Protein AF-A0A564YUK7-F1 (afdb_monomer_lite)

Sequence (105 aa):
MLGTKVDALAGSLTGFSVRAITQPLDVLKIRLQLQIENISPKNGGYYQSIPQAVSRIVREEGVVALWKGHVPGQFLSILFTASEVGLRTFFCTFSSVLLGMRIIF

Foldseek 3Di:
DVVVVVVVVVVVVVVVVCCVVCQLVVLLVVVVVVQVVVDPVPDPGPDPDSVVSVVVCCVPVNPCSSVPPVVVVVVVVVVVVVVVVVVVVVVVVVVCVVVVVVVVD

Radius of gyration: 22.06 Å; chains: 1; bounding box: 65×21×61 Å

Structure (mmCIF, N/CA/C/O backbone):
data_AF-A0A564YUK7-F1
#
_entry.id   AF-A0A564YUK7-F1
#
loop_
_atom_site.group_PDB
_atom_site.id
_atom_site.type_symbol
_atom_site.label_atom_id
_atom_site.label_alt_id
_atom_site.label_comp_id
_atom_site.label_asym_id
_atom_site.label_entity_id
_atom_site.label_seq_id
_atom_site.pdbx_PDB_ins_code
_atom_site.Cartn_x
_atom_site.Cartn_y
_atom_site.Cartn_z
_atom_site.occupancy
_atom_site.B_iso_or_equiv
_atom_site.auth_seq_id
_atom_site.auth_comp_id
_atom_site.auth_asym_id
_atom_site.auth_atom_id
_atom_site.pdbx_PDB_model_num
ATOM 1 N N . MET A 1 1 ? 10.924 -5.103 -29.212 1.00 55.22 1 MET A N 1
ATOM 2 C CA . MET A 1 1 ? 9.947 -4.005 -29.010 1.00 55.22 1 MET A CA 1
ATOM 3 C C . MET A 1 1 ? 8.565 -4.492 -28.559 1.00 55.22 1 MET A C 1
ATOM 5 O O . MET A 1 1 ? 7.920 -3.767 -27.815 1.00 55.22 1 MET A O 1
ATOM 9 N N . LEU A 1 2 ? 8.103 -5.693 -28.957 1.00 61.47 2 LEU A N 1
ATOM 10 C CA . LEU A 1 2 ? 6.833 -6.257 -28.463 1.00 61.47 2 LEU A CA 1
ATOM 11 C C . LEU A 1 2 ? 6.906 -6.682 -26.980 1.00 61.47 2 LEU A C 1
ATOM 13 O O . LEU A 1 2 ? 5.990 -6.369 -26.232 1.00 61.47 2 LEU A O 1
ATOM 17 N N . GLY A 1 3 ? 8.016 -7.300 -26.547 1.00 69.81 3 GLY A N 1
ATOM 18 C CA . GLY A 1 3 ? 8.204 -7.793 -25.168 1.00 69.81 3 GLY A CA 1
ATOM 19 C C . GLY A 1 3 ? 8.078 -6.712 -24.089 1.00 69.81 3 GLY A C 1
ATOM 20 O O . GLY A 1 3 ? 7.260 -6.835 -23.186 1.00 69.81 3 GLY A O 1
ATOM 21 N N . THR A 1 4 ? 8.750 -5.572 -24.271 1.00 77.38 4 THR A N 1
ATOM 22 C CA . THR A 1 4 ? 8.722 -4.456 -23.310 1.00 77.38 4 THR A CA 1
ATOM 23 C C . THR A 1 4 ? 7.330 -3.867 -23.072 1.00 77.38 4 THR A C 1
ATOM 25 O O . THR A 1 4 ? 7.077 -3.325 -21.999 1.00 77.38 4 THR A O 1
ATOM 28 N N . LYS A 1 5 ? 6.406 -3.966 -24.039 1.00 75.44 5 LYS A N 1
ATOM 29 C CA . LYS A 1 5 ? 5.017 -3.516 -23.852 1.00 75.44 5 LYS A CA 1
ATOM 30 C C . LYS A 1 5 ? 4.231 -4.474 -22.959 1.00 75.44 5 LYS A C 1
ATOM 32 O O . LYS A 1 5 ? 3.470 -4.015 -22.115 1.00 75.44 5 LYS A O 1
ATOM 37 N N . VAL A 1 6 ? 4.413 -5.782 -23.137 1.00 88.19 6 VAL A N 1
ATOM 38 C CA . VAL A 1 6 ? 3.705 -6.800 -22.346 1.00 88.19 6 VAL A CA 1
ATOM 39 C C . VAL A 1 6 ? 4.201 -6.793 -20.904 1.00 88.19 6 VAL A C 1
ATOM 41 O O . VAL A 1 6 ? 3.387 -6.813 -19.987 1.00 88.19 6 VAL A O 1
ATOM 44 N N . ASP A 1 7 ? 5.513 -6.646 -20.708 1.00 84.25 7 ASP A N 1
ATOM 45 C CA . ASP A 1 7 ? 6.128 -6.558 -19.380 1.00 84.25 7 ASP A CA 1
ATOM 46 C C . ASP A 1 7 ? 5.654 -5.311 -18.621 1.00 84.25 7 ASP A C 1
ATOM 48 O O . ASP A 1 7 ? 5.302 -5.384 -17.442 1.00 84.25 7 ASP A O 1
ATOM 52 N N . ALA A 1 8 ? 5.564 -4.165 -19.308 1.00 85.44 8 ALA A N 1
ATOM 53 C CA . ALA A 1 8 ? 5.046 -2.933 -18.718 1.00 85.44 8 ALA A CA 1
ATOM 54 C C . ALA A 1 8 ? 3.566 -3.058 -18.313 1.00 85.44 8 ALA A C 1
ATOM 56 O O . ALA A 1 8 ? 3.172 -2.582 -17.244 1.00 85.44 8 ALA A O 1
ATOM 57 N N . LEU A 1 9 ? 2.743 -3.719 -19.134 1.00 92.12 9 LEU A N 1
ATOM 58 C CA . LEU A 1 9 ? 1.330 -3.962 -18.828 1.00 92.12 9 LEU A CA 1
ATOM 59 C C . LEU A 1 9 ? 1.161 -4.953 -17.670 1.00 92.12 9 LEU A C 1
ATOM 61 O O . LEU A 1 9 ? 0.376 -4.693 -16.758 1.00 92.12 9 LEU A O 1
ATOM 65 N N . ALA A 1 10 ? 1.929 -6.045 -17.661 1.00 91.56 10 ALA A N 1
ATOM 66 C CA . ALA A 1 10 ? 1.911 -7.039 -16.592 1.00 91.56 10 ALA A CA 1
ATOM 67 C C . ALA A 1 10 ? 2.363 -6.436 -15.251 1.00 91.56 10 ALA A C 1
ATOM 69 O O . ALA A 1 10 ? 1.709 -6.640 -14.223 1.00 91.56 10 ALA A O 1
ATOM 70 N N . GLY A 1 11 ? 3.426 -5.624 -15.264 1.00 90.50 11 GLY A N 1
ATOM 71 C CA . GLY A 1 11 ? 3.896 -4.894 -14.087 1.00 90.50 11 GLY A CA 1
ATOM 72 C C . GLY A 1 11 ? 2.868 -3.884 -13.572 1.00 90.50 11 GLY A C 1
ATOM 73 O O . GLY A 1 11 ? 2.594 -3.841 -12.372 1.00 90.50 11 GLY A O 1
ATOM 74 N N . SER A 1 12 ? 2.228 -3.130 -14.472 1.00 89.38 12 SER A N 1
ATOM 75 C CA . SER A 1 12 ? 1.187 -2.159 -14.103 1.00 89.38 12 SER A CA 1
ATOM 76 C C . SER A 1 12 ? -0.041 -2.835 -13.488 1.00 89.38 12 SER A C 1
ATOM 78 O O . SER A 1 12 ? -0.542 -2.386 -12.456 1.00 89.38 12 SER A O 1
ATOM 80 N N . LEU A 1 13 ? -0.504 -3.945 -14.073 1.00 92.69 13 LEU A N 1
ATOM 81 C CA . LEU A 1 13 ? -1.660 -4.695 -13.575 1.00 92.69 13 LEU A CA 1
ATOM 82 C C . LEU A 1 13 ? -1.383 -5.335 -12.209 1.00 92.69 13 LEU A C 1
ATOM 84 O O . LEU A 1 13 ? -2.239 -5.317 -11.321 1.00 92.69 13 LEU A O 1
ATOM 88 N N . THR A 1 14 ? -0.167 -5.849 -12.022 1.00 93.12 14 THR A N 1
ATOM 89 C CA . THR A 1 14 ? 0.288 -6.384 -10.736 1.00 93.12 14 THR A CA 1
ATOM 90 C C . THR A 1 14 ? 0.315 -5.282 -9.680 1.00 93.12 14 THR A C 1
ATOM 92 O O . THR A 1 14 ? -0.272 -5.441 -8.610 1.00 93.12 14 THR A O 1
ATOM 95 N N . GLY A 1 15 ? 0.916 -4.129 -9.994 1.00 85.31 15 GLY A N 1
ATOM 96 C CA . GLY A 1 15 ? 0.977 -2.983 -9.086 1.00 85.31 15 GLY A CA 1
ATOM 97 C C . GLY A 1 15 ? -0.407 -2.470 -8.682 1.00 85.31 15 GLY A C 1
ATOM 98 O O . GLY A 1 15 ? -0.649 -2.214 -7.501 1.00 85.31 15 GLY A O 1
ATOM 99 N N . PHE A 1 16 ? -1.339 -2.390 -9.635 1.00 86.38 16 PHE A N 1
ATOM 100 C CA . PHE A 1 16 ? -2.722 -1.999 -9.367 1.00 86.38 16 PHE A CA 1
ATOM 101 C C . PHE A 1 16 ? -3.441 -3.000 -8.454 1.00 86.38 16 PHE A C 1
ATOM 103 O O . PHE A 1 16 ? -4.054 -2.604 -7.464 1.00 86.38 16 PHE A O 1
ATOM 110 N N . SER A 1 17 ? -3.319 -4.298 -8.742 1.00 87.94 17 SER A N 1
ATOM 111 C CA . SER A 1 17 ? -3.977 -5.359 -7.966 1.00 87.94 17 SER A CA 1
ATOM 112 C C . SER A 1 17 ? -3.470 -5.407 -6.523 1.00 87.94 17 SER A C 1
ATOM 114 O O . SER A 1 17 ? -4.258 -5.468 -5.580 1.00 87.94 17 SER A O 1
ATOM 116 N N . VAL A 1 18 ? -2.152 -5.293 -6.330 1.00 88.00 18 VAL A N 1
ATOM 117 C CA . VAL A 1 18 ? -1.535 -5.240 -4.997 1.00 88.00 18 VAL A CA 1
ATOM 118 C C . VAL A 1 18 ? -2.010 -4.009 -4.222 1.00 88.00 18 VAL A C 1
ATOM 120 O O . VAL A 1 18 ? -2.350 -4.125 -3.043 1.00 88.00 18 VAL A O 1
ATOM 123 N N . ARG A 1 19 ? -2.092 -2.840 -4.874 1.00 81.94 19 ARG A N 1
ATOM 124 C CA . ARG A 1 19 ? -2.598 -1.602 -4.258 1.00 81.94 19 ARG A CA 1
ATOM 125 C C . ARG A 1 19 ? -4.064 -1.734 -3.854 1.00 81.94 19 ARG A C 1
ATOM 127 O O . ARG A 1 19 ? -4.401 -1.353 -2.740 1.00 81.94 19 ARG A O 1
ATOM 134 N N . ALA A 1 20 ? -4.909 -2.321 -4.698 1.00 82.19 20 ALA 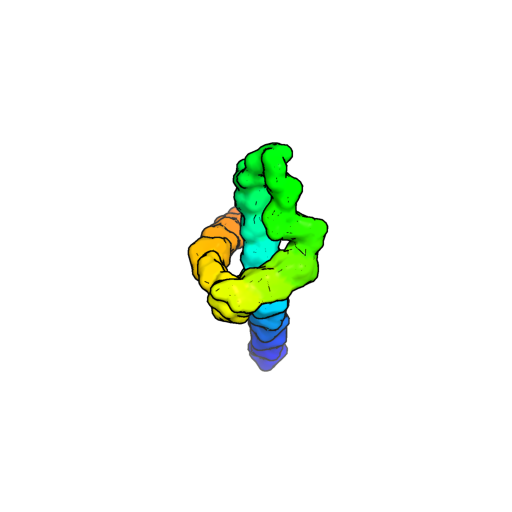A N 1
ATOM 135 C CA . ALA A 1 20 ? -6.328 -2.513 -4.402 1.00 82.19 20 ALA A CA 1
ATOM 136 C C . ALA A 1 20 ? -6.566 -3.407 -3.171 1.00 82.19 20 ALA A C 1
ATOM 138 O O . ALA A 1 20 ? -7.450 -3.117 -2.369 1.00 82.19 20 ALA A O 1
ATOM 139 N N . ILE A 1 21 ? -5.755 -4.455 -2.991 1.00 84.12 21 ILE A N 1
ATOM 140 C CA . ILE A 1 21 ? -5.860 -5.376 -1.845 1.00 84.12 21 ILE A CA 1
ATOM 141 C C . ILE A 1 21 ? -5.243 -4.771 -0.577 1.00 84.12 21 ILE A C 1
ATOM 143 O O . ILE A 1 21 ? -5.796 -4.906 0.514 1.00 84.12 21 ILE A O 1
ATOM 147 N N . THR A 1 22 ? -4.102 -4.093 -0.704 1.00 83.50 22 THR A N 1
ATOM 148 C CA . THR A 1 22 ? -3.372 -3.531 0.447 1.00 83.50 22 THR A CA 1
ATOM 149 C C . THR A 1 22 ? -4.047 -2.275 0.996 1.00 83.50 22 THR A C 1
ATOM 151 O O . THR A 1 22 ? -3.977 -2.003 2.192 1.00 83.50 22 THR A O 1
ATOM 154 N N . GLN A 1 23 ? -4.769 -1.535 0.153 1.00 80.62 23 GLN A N 1
ATOM 155 C CA . GLN A 1 23 ? -5.374 -0.270 0.544 1.00 80.62 23 GLN A CA 1
ATOM 156 C C . GLN A 1 23 ? -6.336 -0.328 1.748 1.00 80.62 23 GLN A C 1
ATOM 158 O O . GLN A 1 23 ? -6.175 0.478 2.668 1.00 80.62 23 GLN A O 1
ATOM 163 N N . PRO A 1 24 ? -7.321 -1.244 1.809 1.00 77.81 24 PRO A N 1
ATOM 164 C CA . PRO A 1 24 ? -8.184 -1.357 2.986 1.00 77.81 24 PRO A CA 1
ATOM 165 C C . PRO A 1 24 ? -7.410 -1.760 4.254 1.00 77.81 24 PRO A C 1
ATOM 167 O O . PRO A 1 24 ? -7.782 -1.356 5.356 1.00 77.81 24 PRO A O 1
ATOM 170 N N . LEU A 1 25 ? -6.317 -2.518 4.110 1.00 82.25 25 LEU A N 1
ATOM 171 C CA . LEU A 1 25 ? -5.444 -2.931 5.213 1.00 82.25 25 LEU A CA 1
ATOM 172 C C . LEU A 1 25 ? -4.652 -1.754 5.796 1.00 82.25 25 LEU A C 1
ATOM 174 O O . LEU A 1 25 ? -4.549 -1.642 7.018 1.00 82.25 25 LEU A O 1
ATOM 178 N N . ASP A 1 26 ? -4.137 -0.861 4.952 1.00 80.62 26 ASP A N 1
ATOM 179 C CA . ASP A 1 26 ? -3.420 0.334 5.408 1.00 80.62 26 ASP A CA 1
ATOM 180 C C . ASP A 1 26 ? -4.355 1.299 6.149 1.00 80.62 26 ASP A C 1
ATOM 182 O O . ASP A 1 26 ? -4.003 1.798 7.220 1.00 80.62 26 ASP A O 1
ATOM 186 N N . VAL A 1 27 ? -5.587 1.490 5.655 1.00 75.88 27 VAL A N 1
ATOM 187 C CA . VAL A 1 27 ? -6.600 2.323 6.333 1.00 75.88 27 VAL A CA 1
ATOM 188 C C . VAL A 1 27 ? -7.021 1.728 7.677 1.00 75.88 27 VAL A C 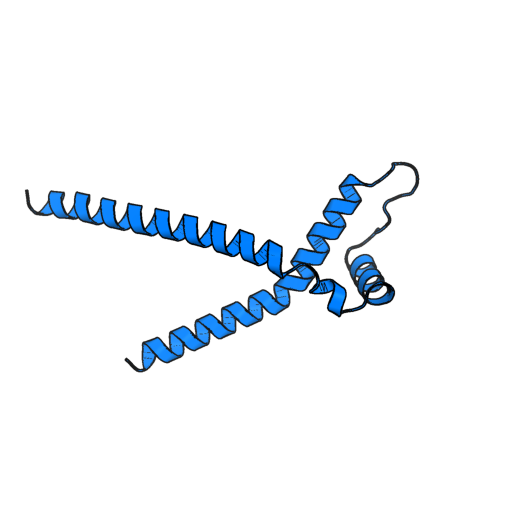1
ATOM 190 O O . VAL A 1 27 ? -7.202 2.453 8.658 1.00 75.88 27 VAL A O 1
ATOM 193 N N . LEU A 1 28 ? -7.146 0.404 7.758 1.00 77.94 28 LEU A N 1
ATOM 194 C CA . LEU A 1 28 ? -7.446 -0.271 9.015 1.00 77.94 28 LEU A CA 1
ATOM 195 C C . LEU A 1 28 ? -6.323 -0.070 10.043 1.00 77.94 28 LEU A C 1
ATOM 197 O O . LEU A 1 28 ? -6.603 0.238 11.201 1.00 77.94 28 LEU A O 1
ATOM 201 N N . LYS A 1 29 ? -5.057 -0.200 9.624 1.00 78.62 29 LYS A N 1
ATOM 202 C CA . LYS A 1 29 ? -3.892 -0.018 10.503 1.00 78.62 29 LYS A CA 1
ATOM 203 C C . LYS A 1 29 ? -3.815 1.392 11.083 1.00 78.62 29 LYS A C 1
ATOM 205 O O . LYS A 1 29 ? -3.670 1.514 12.296 1.00 78.62 29 LYS A O 1
ATOM 210 N N . ILE A 1 30 ? -3.962 2.435 10.260 1.00 79.56 30 ILE A N 1
ATOM 211 C CA . ILE A 1 30 ? -3.901 3.823 10.755 1.00 79.56 30 ILE A CA 1
ATOM 212 C C . ILE A 1 30 ? -5.023 4.111 11.759 1.00 79.56 30 ILE A C 1
AT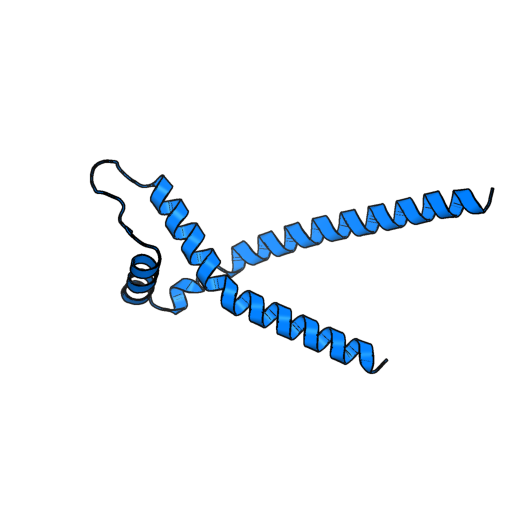OM 214 O O . ILE A 1 30 ? -4.782 4.758 12.772 1.00 79.56 30 ILE A O 1
ATOM 218 N N . ARG A 1 31 ? -6.238 3.584 11.545 1.00 75.19 31 ARG A N 1
ATOM 219 C CA . ARG A 1 31 ? -7.363 3.794 12.472 1.00 75.19 31 ARG A CA 1
ATOM 220 C C . ARG A 1 31 ? -7.147 3.084 13.804 1.00 75.19 31 ARG A C 1
ATOM 222 O O . ARG A 1 31 ? -7.414 3.669 14.849 1.00 75.19 31 ARG A O 1
ATOM 229 N N . LEU A 1 32 ? -6.612 1.863 13.769 1.00 75.19 32 LEU A N 1
ATOM 230 C CA . LEU A 1 32 ? -6.239 1.131 14.980 1.00 75.19 32 LEU A CA 1
ATOM 231 C C . LEU A 1 32 ? -5.130 1.853 15.757 1.00 75.19 32 LEU A C 1
ATOM 233 O O . LEU A 1 32 ? -5.223 1.963 16.975 1.00 75.19 32 LEU A O 1
ATOM 237 N N . GLN A 1 33 ? -4.117 2.392 15.071 1.00 74.44 33 GLN A N 1
ATOM 238 C CA . GLN A 1 33 ? -3.054 3.184 15.701 1.00 74.44 33 GLN A CA 1
ATOM 239 C C . GLN A 1 33 ? -3.590 4.472 16.341 1.00 74.44 33 GLN A C 1
ATOM 241 O O . GLN A 1 33 ? -3.288 4.739 17.502 1.00 74.44 33 GLN A O 1
ATOM 246 N N . LEU A 1 34 ? -4.447 5.221 15.639 1.00 72.75 34 LEU A N 1
ATOM 247 C CA . LEU A 1 34 ? -5.082 6.437 16.168 1.00 72.75 34 LEU A CA 1
ATOM 248 C C . LEU A 1 34 ? -5.959 6.162 17.396 1.00 72.75 34 LEU A C 1
ATOM 250 O O . LEU A 1 34 ? -6.081 7.006 18.284 1.00 72.75 34 LEU A O 1
ATOM 254 N N . GLN A 1 35 ? -6.570 4.979 17.472 1.00 65.88 35 GLN A N 1
ATOM 255 C CA . GLN A 1 35 ? -7.295 4.566 18.667 1.00 65.88 35 GLN A CA 1
ATOM 256 C C . GLN A 1 35 ? -6.399 4.181 19.818 1.00 65.88 35 GLN A C 1
ATOM 258 O O . GLN A 1 35 ? -6.775 4.501 20.937 1.00 65.88 35 GLN A O 1
ATOM 263 N N . ILE A 1 36 ? -5.266 3.518 19.566 1.00 64.62 36 ILE A N 1
ATOM 264 C CA . ILE A 1 36 ? -4.272 3.214 20.605 1.00 64.62 36 ILE A CA 1
ATOM 265 C C . ILE A 1 36 ? -3.793 4.511 21.268 1.00 64.62 36 ILE A C 1
ATOM 267 O O . ILE A 1 36 ? -3.679 4.567 22.489 1.00 64.62 36 ILE A O 1
ATOM 271 N N . GLU A 1 37 ? -3.613 5.572 20.483 1.00 60.31 37 GLU A N 1
ATOM 272 C CA . GLU A 1 37 ? -3.288 6.910 20.985 1.00 60.31 37 GLU A CA 1
ATOM 273 C C . GLU A 1 37 ? -4.425 7.537 21.823 1.00 60.31 37 GLU A C 1
ATOM 275 O O . GLU A 1 37 ? -4.165 8.275 22.768 1.00 60.31 37 GLU A O 1
ATOM 280 N N . ASN A 1 38 ? -5.689 7.199 21.533 1.00 56.03 38 ASN A N 1
ATOM 281 C CA . ASN A 1 38 ? -6.885 7.726 22.208 1.00 56.03 38 ASN A CA 1
ATOM 282 C C . ASN A 1 38 ? -7.479 6.807 23.297 1.00 56.03 38 ASN A C 1
ATOM 284 O O . ASN A 1 38 ? -8.580 7.079 23.790 1.00 56.03 38 ASN A O 1
ATOM 288 N N . ILE A 1 39 ? -6.809 5.717 23.698 1.00 58.78 39 ILE A N 1
ATOM 289 C CA . ILE A 1 39 ? -7.335 4.832 24.751 1.00 58.78 39 ILE A CA 1
ATOM 290 C C . ILE A 1 39 ? -7.254 5.558 26.095 1.00 58.78 39 ILE A C 1
ATOM 292 O O . ILE A 1 39 ? -6.246 5.522 26.796 1.00 58.78 39 ILE A O 1
ATOM 296 N N . SER A 1 40 ? -8.360 6.184 26.496 1.00 51.03 40 SER A N 1
ATOM 297 C CA . SER A 1 40 ? -8.569 6.544 27.893 1.00 51.03 40 SER A CA 1
ATOM 298 C C . SER A 1 40 ? -8.630 5.242 28.710 1.00 51.03 40 SER A C 1
ATOM 300 O O . SER A 1 40 ? -9.444 4.373 28.384 1.00 51.03 40 SER A O 1
ATOM 302 N N . PRO A 1 41 ? -7.821 5.073 29.774 1.00 54.31 41 PRO A N 1
ATOM 303 C CA . PRO A 1 41 ? -7.658 3.807 30.510 1.00 54.31 41 PRO A CA 1
ATOM 304 C C . PRO A 1 41 ? -8.933 3.280 31.200 1.00 54.31 41 PRO A C 1
ATOM 306 O O . PRO A 1 41 ? -8.895 2.258 31.877 1.00 54.31 41 PRO A O 1
ATOM 309 N N . LYS A 1 42 ? -10.068 3.969 31.049 1.00 53.56 42 LYS A N 1
ATOM 310 C CA . LYS A 1 42 ? -11.326 3.694 31.746 1.00 53.56 42 LYS A CA 1
ATOM 311 C C . LYS A 1 42 ? -12.255 2.707 31.033 1.00 53.56 42 LYS A C 1
ATOM 313 O O . LYS A 1 42 ? -13.018 2.034 31.713 1.00 53.56 42 LYS A O 1
ATOM 318 N N . ASN A 1 43 ? -12.185 2.592 29.706 1.00 51.50 43 ASN A N 1
ATOM 319 C CA . ASN A 1 43 ? -13.059 1.719 28.916 1.00 51.50 43 ASN A CA 1
ATOM 320 C C . ASN A 1 43 ? -12.192 0.920 27.943 1.00 51.50 43 ASN A C 1
ATOM 322 O O . ASN A 1 43 ? -11.819 1.455 26.901 1.00 51.50 43 ASN A O 1
ATOM 326 N N . GLY A 1 44 ? -11.841 -0.322 28.303 1.00 52.50 44 GLY A N 1
ATOM 327 C CA . GLY A 1 44 ? -10.999 -1.218 27.499 1.00 52.50 44 GLY A CA 1
ATOM 328 C C . GLY A 1 44 ? -11.249 -1.065 25.995 1.00 52.50 44 GLY A C 1
ATOM 329 O O . GLY A 1 44 ? -12.400 -1.065 25.565 1.00 52.50 44 GLY A O 1
ATOM 330 N N . GLY A 1 45 ? -10.163 -0.857 25.242 1.00 56.31 45 GLY A N 1
ATOM 331 C CA . GLY A 1 45 ? -10.146 -0.283 23.894 1.00 56.31 45 GLY A CA 1
ATOM 332 C C . GLY A 1 45 ? -11.336 -0.638 22.997 1.00 56.31 45 GLY A C 1
ATOM 333 O O . GLY A 1 45 ?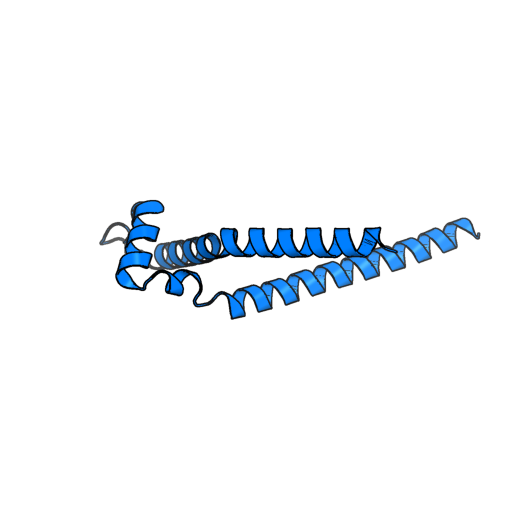 -11.739 -1.793 22.875 1.00 56.31 45 GLY A O 1
ATOM 334 N N . TYR A 1 46 ? -11.863 0.381 22.317 1.00 56.19 46 TYR A N 1
ATOM 335 C CA . TYR A 1 46 ? -13.064 0.336 21.472 1.00 56.19 46 TYR A CA 1
ATOM 336 C C . TYR A 1 46 ? -13.019 -0.736 20.350 1.00 56.19 46 TYR A C 1
ATOM 338 O O . TYR A 1 46 ? -14.065 -1.127 19.824 1.00 56.19 46 TYR A O 1
ATOM 346 N N . TYR A 1 47 ? -11.840 -1.288 20.030 1.00 58.91 47 TYR A N 1
ATOM 347 C CA . TYR A 1 47 ? -11.696 -2.542 19.283 1.00 58.91 47 TYR A CA 1
ATOM 348 C C . TYR A 1 47 ? -10.836 -3.555 20.030 1.00 58.91 47 TYR A C 1
ATOM 350 O O . TYR A 1 47 ? -9.673 -3.300 20.327 1.00 58.91 47 TYR A O 1
ATOM 358 N N . GLN A 1 48 ? -11.407 -4.736 20.267 1.00 63.25 48 GLN A N 1
ATOM 359 C CA . GLN A 1 48 ? -10.719 -5.838 20.941 1.00 63.25 48 GLN A CA 1
ATOM 360 C C . GLN A 1 48 ? -10.058 -6.815 19.960 1.00 63.25 48 GLN A C 1
ATOM 362 O O . GLN A 1 48 ? -9.200 -7.600 20.351 1.00 63.25 48 GLN A O 1
ATOM 367 N N . SER A 1 49 ? -10.438 -6.778 18.678 1.00 67.62 49 SER A N 1
ATOM 368 C CA . SER A 1 49 ? -9.861 -7.631 17.636 1.00 67.62 49 SER A CA 1
ATOM 369 C C . SER A 1 49 ? -9.960 -6.997 16.241 1.00 67.62 49 SER A C 1
ATOM 371 O O . SER A 1 49 ? -10.935 -6.315 15.920 1.00 67.62 49 SER A O 1
ATOM 373 N N . ILE A 1 50 ? -8.952 -7.251 15.396 1.00 70.81 50 ILE A N 1
ATOM 374 C CA . ILE A 1 50 ? -8.866 -6.790 13.995 1.00 70.81 50 ILE A CA 1
ATOM 375 C C . ILE A 1 50 ? -10.143 -7.105 13.179 1.00 70.81 50 ILE A C 1
ATOM 377 O O . ILE A 1 50 ? -10.686 -6.186 12.565 1.00 70.81 50 ILE A O 1
ATOM 381 N N . PRO A 1 51 ? -10.681 -8.344 13.164 1.00 72.88 51 PRO A N 1
ATOM 382 C CA . PRO A 1 51 ? -11.869 -8.660 12.362 1.00 72.88 51 PRO A CA 1
ATOM 383 C C . PRO A 1 51 ? -13.147 -7.989 12.880 1.00 72.88 51 PRO A C 1
ATOM 385 O O . PRO A 1 51 ? -13.978 -7.550 12.084 1.00 72.88 51 PRO A O 1
ATOM 388 N N . GLN A 1 52 ? -13.294 -7.841 14.202 1.00 73.94 52 GLN A N 1
ATOM 389 C CA . GLN A 1 52 ? -14.411 -7.095 14.787 1.00 73.94 52 GLN A CA 1
ATOM 390 C C . GLN A 1 52 ? -14.330 -5.612 14.407 1.00 73.94 52 GLN A C 1
ATOM 392 O O . GLN A 1 52 ? -15.364 -4.981 14.188 1.00 73.94 52 GLN A O 1
ATOM 397 N N . ALA A 1 53 ? -13.112 -5.076 14.266 1.00 71.00 53 ALA A N 1
ATOM 398 C CA . ALA A 1 53 ? -12.899 -3.709 13.825 1.00 71.00 53 ALA A CA 1
ATOM 399 C C . ALA A 1 53 ? -13.328 -3.464 12.388 1.00 71.00 53 ALA A C 1
ATOM 401 O O . ALA A 1 53 ? -14.118 -2.559 12.127 1.00 71.00 53 ALA A O 1
ATOM 402 N N . VAL A 1 54 ? -12.897 -4.333 11.476 1.00 72.06 54 VAL A N 1
ATOM 403 C CA . VAL A 1 54 ? -13.318 -4.280 10.072 1.00 72.06 54 VAL A CA 1
ATOM 404 C C . VAL A 1 54 ? -14.836 -4.376 9.958 1.00 72.06 54 VAL A C 1
ATOM 406 O O . VAL A 1 54 ? -15.456 -3.547 9.295 1.00 72.06 54 VAL A O 1
ATOM 409 N N . SER A 1 55 ? -15.452 -5.347 10.640 1.00 75.88 55 SER A N 1
ATOM 410 C CA . SER A 1 55 ? -16.900 -5.546 10.566 1.00 75.88 55 SER A CA 1
ATOM 411 C C . SER A 1 55 ? -17.692 -4.353 11.100 1.00 75.88 55 SER A C 1
ATOM 413 O O . SER A 1 55 ? -18.767 -4.075 10.571 1.00 75.88 55 SER A O 1
ATOM 415 N N . ARG A 1 56 ? -17.195 -3.654 12.128 1.00 73.25 56 ARG A N 1
ATOM 416 C CA . ARG A 1 56 ? -17.848 -2.451 12.659 1.00 73.25 56 ARG A CA 1
ATOM 417 C C . ARG A 1 56 ? -17.686 -1.253 11.730 1.00 73.25 56 ARG A C 1
ATOM 419 O O . ARG A 1 56 ? -18.690 -0.641 11.393 1.00 73.25 56 ARG A O 1
ATOM 426 N N . ILE A 1 57 ? -16.477 -0.990 11.232 1.00 74.12 57 ILE A N 1
ATOM 427 C CA . ILE A 1 57 ? -16.210 0.116 10.294 1.00 74.12 57 ILE A CA 1
ATOM 428 C C . ILE A 1 57 ? -17.082 -0.016 9.042 1.00 74.12 57 ILE A C 1
ATOM 430 O O . ILE A 1 57 ? -17.722 0.942 8.617 1.00 74.12 57 ILE A O 1
ATOM 434 N N . VAL A 1 58 ? -17.160 -1.224 8.476 1.00 75.88 58 VAL A N 1
ATOM 435 C CA . VAL A 1 58 ? -17.988 -1.498 7.293 1.00 75.88 58 VAL A CA 1
ATOM 436 C C . VAL A 1 58 ? -19.476 -1.283 7.577 1.00 75.88 58 VAL A C 1
ATOM 438 O O . VAL A 1 58 ? -20.205 -0.846 6.690 1.00 75.88 58 VAL A O 1
ATOM 441 N N . ARG A 1 59 ? -19.934 -1.574 8.796 1.00 77.06 59 ARG A N 1
ATOM 442 C CA . ARG A 1 59 ? -21.344 -1.474 9.183 1.00 77.06 59 ARG A CA 1
ATOM 443 C C . ARG A 1 59 ? -21.758 -0.058 9.604 1.00 77.06 59 ARG A C 1
ATOM 445 O O . ARG A 1 59 ? -22.922 0.283 9.433 1.00 77.06 59 ARG A O 1
ATOM 452 N N . GLU A 1 60 ? -20.833 0.743 10.128 1.00 76.88 60 GLU A N 1
ATOM 453 C CA . GLU A 1 60 ? -21.080 2.114 10.600 1.00 76.88 60 GLU A CA 1
ATOM 454 C C . GLU A 1 60 ? -20.801 3.177 9.526 1.00 76.88 60 GLU A C 1
ATOM 456 O O . GLU A 1 60 ? -21.616 4.074 9.332 1.00 76.88 60 GLU A O 1
ATOM 461 N N . GLU A 1 61 ? -19.684 3.077 8.796 1.00 71.88 61 GLU A N 1
ATOM 462 C CA . GLU A 1 61 ? -19.278 4.075 7.790 1.00 71.88 61 GLU A CA 1
ATOM 463 C C . GLU A 1 61 ? -19.420 3.577 6.335 1.00 71.88 61 GLU A C 1
ATOM 465 O O . GLU A 1 61 ? -19.392 4.376 5.393 1.00 71.88 61 GLU A O 1
ATOM 470 N N . GLY A 1 62 ? -19.590 2.266 6.131 1.00 74.00 62 GLY A N 1
ATOM 471 C CA . GLY A 1 62 ? -19.718 1.643 4.811 1.00 74.00 62 GLY A CA 1
ATOM 472 C C . GLY A 1 62 ? -18.388 1.204 4.186 1.00 74.00 62 GLY A C 1
ATOM 473 O O . GLY A 1 62 ? -17.302 1.624 4.579 1.00 74.00 62 GLY A O 1
ATOM 474 N N . VAL A 1 63 ? -18.460 0.366 3.144 1.00 67.62 63 VAL A N 1
ATOM 475 C CA . VAL A 1 63 ? -17.276 -0.197 2.451 1.00 67.62 63 VAL A CA 1
ATOM 476 C C . VAL A 1 63 ? -16.410 0.896 1.804 1.00 67.62 63 VAL A C 1
ATOM 478 O O . VAL A 1 63 ? -15.188 0.786 1.746 1.00 67.62 63 VAL A O 1
ATOM 481 N N . VAL A 1 64 ? -17.030 1.996 1.367 1.00 68.69 64 VAL A N 1
ATOM 482 C CA . VAL A 1 64 ? -16.342 3.137 0.736 1.00 68.69 64 VAL A CA 1
ATOM 483 C C . VAL A 1 64 ? -15.465 3.900 1.737 1.00 68.69 64 VAL A C 1
ATOM 485 O O . VAL A 1 64 ? -14.481 4.530 1.347 1.00 68.69 64 VAL A O 1
ATOM 488 N N . ALA A 1 65 ? -15.758 3.811 3.037 1.00 66.50 65 ALA A N 1
ATOM 489 C CA . ALA A 1 65 ? -14.950 4.445 4.074 1.00 66.50 65 ALA A CA 1
ATOM 490 C C . ALA A 1 65 ? -13.539 3.843 4.193 1.00 66.50 65 ALA A C 1
ATOM 492 O O . ALA A 1 65 ? -12.619 4.541 4.614 1.00 66.50 65 ALA A O 1
ATOM 493 N N . LEU A 1 66 ? -13.340 2.598 3.739 1.00 65.69 66 LEU A N 1
ATOM 494 C CA . LEU A 1 66 ? -12.019 1.962 3.636 1.00 65.69 66 LEU A CA 1
ATOM 495 C C . LEU A 1 66 ? -11.154 2.555 2.509 1.00 65.69 66 LEU A C 1
ATOM 497 O O . LEU A 1 66 ? -9.941 2.366 2.501 1.00 65.69 66 LEU A O 1
ATO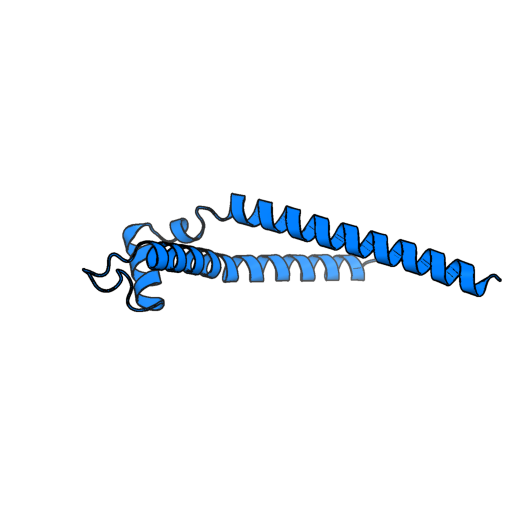M 501 N N . TRP A 1 67 ? -11.759 3.292 1.572 1.00 67.00 67 TRP A N 1
ATOM 502 C CA . TRP A 1 67 ? -11.057 4.006 0.499 1.00 67.00 67 TRP A CA 1
ATOM 503 C C . TRP A 1 67 ? -11.002 5.527 0.705 1.00 67.00 67 TRP A C 1
ATOM 505 O O . TRP A 1 67 ? -10.202 6.205 0.051 1.00 67.00 67 TRP A O 1
ATOM 515 N N . LYS A 1 68 ? -11.802 6.090 1.624 1.00 60.41 68 LYS A N 1
ATOM 516 C CA . LYS A 1 68 ? -11.738 7.517 1.978 1.00 60.41 68 LYS A CA 1
ATOM 517 C C . LYS A 1 68 ? -10.403 7.822 2.670 1.00 60.41 68 LYS A C 1
ATOM 519 O O . LYS A 1 68 ? -10.091 7.249 3.706 1.00 60.41 68 LYS A O 1
ATOM 524 N N . GLY A 1 69 ? -9.617 8.733 2.088 1.00 60.31 69 GLY A N 1
ATOM 525 C CA . GLY A 1 69 ? -8.301 9.140 2.609 1.00 60.31 69 GLY A CA 1
ATOM 526 C C . GLY A 1 69 ? -7.092 8.476 1.935 1.00 60.31 69 GLY A C 1
ATOM 527 O O . GLY A 1 69 ? -5.961 8.850 2.232 1.00 60.31 69 GLY A O 1
ATOM 528 N N . HIS A 1 70 ? -7.303 7.568 0.973 1.00 63.97 70 HIS A N 1
ATOM 529 C CA . HIS A 1 70 ? -6.224 6.959 0.178 1.00 63.97 70 HIS A CA 1
ATOM 530 C C . HIS A 1 70 ? -5.367 7.994 -0.565 1.00 63.97 70 HIS A C 1
ATOM 532 O O . HIS A 1 70 ? -4.149 7.868 -0.651 1.00 63.97 70 HIS A O 1
ATOM 538 N N . VAL A 1 71 ? -6.021 9.028 -1.095 1.00 64.38 71 VAL A N 1
ATOM 539 C CA . VAL A 1 71 ? -5.422 9.996 -2.020 1.00 64.38 71 VAL A CA 1
ATOM 540 C C . VAL A 1 71 ? -4.254 10.773 -1.395 1.00 64.38 71 VAL A C 1
ATOM 542 O O . VAL A 1 71 ? -3.167 10.707 -1.965 1.00 64.38 71 VAL A O 1
ATOM 545 N N . PRO A 1 72 ? -4.391 11.453 -0.236 1.00 69.31 72 PRO A N 1
ATOM 546 C CA . PRO A 1 72 ? -3.271 12.196 0.348 1.00 69.31 72 PRO A CA 1
ATOM 547 C C . PRO A 1 72 ? -2.112 11.289 0.797 1.00 69.31 72 PRO A C 1
ATOM 549 O O . PRO A 1 72 ? -0.951 11.636 0.583 1.00 69.31 72 PRO A O 1
ATOM 552 N N . GLY A 1 73 ? -2.402 10.106 1.356 1.00 68.56 73 GLY A N 1
ATOM 553 C CA . GLY A 1 73 ? -1.369 9.159 1.803 1.00 68.56 73 GLY A CA 1
ATOM 554 C C . GLY A 1 73 ? -0.576 8.533 0.650 1.00 68.56 73 GLY A C 1
ATOM 555 O O . GLY A 1 73 ? 0.648 8.401 0.724 1.00 68.56 73 GLY A O 1
ATOM 556 N N . GLN A 1 74 ? -1.253 8.208 -0.456 1.00 68.44 74 GLN A N 1
ATOM 557 C CA . GLN A 1 74 ? -0.584 7.783 -1.687 1.00 68.44 74 GLN A CA 1
ATOM 558 C C . GLN A 1 74 ? 0.247 8.908 -2.284 1.00 68.44 74 GLN A C 1
ATOM 560 O O . GLN A 1 74 ? 1.359 8.647 -2.724 1.00 68.44 74 GLN A O 1
ATOM 565 N N . PHE A 1 75 ? -0.254 10.146 -2.279 1.00 75.56 75 PHE A N 1
ATOM 566 C CA . PHE A 1 75 ? 0.474 11.283 -2.837 1.00 75.56 75 PHE A CA 1
ATOM 567 C C . PHE A 1 75 ? 1.816 11.483 -2.128 1.00 75.56 75 PHE A C 1
ATOM 569 O O . PHE A 1 75 ? 2.852 11.582 -2.780 1.00 75.56 75 PHE A O 1
ATOM 576 N N . LEU A 1 76 ? 1.818 11.435 -0.793 1.00 81.12 76 LEU A N 1
ATOM 577 C CA . LEU A 1 76 ? 3.044 11.534 -0.006 1.00 81.12 76 LEU A CA 1
ATOM 578 C C . LEU A 1 76 ? 3.990 10.348 -0.252 1.00 81.12 76 LEU A C 1
ATOM 580 O O . LEU A 1 76 ? 5.185 10.555 -0.446 1.00 81.12 76 LEU A O 1
ATOM 584 N N . SER A 1 77 ? 3.461 9.121 -0.308 1.00 78.44 77 SER A N 1
ATOM 585 C CA . SER A 1 77 ? 4.272 7.929 -0.602 1.00 78.44 77 SER A CA 1
ATOM 586 C C . SER A 1 77 ? 4.900 7.991 -1.994 1.00 78.44 77 SER A C 1
ATOM 588 O O . SER A 1 77 ? 6.062 7.643 -2.160 1.00 78.44 77 SER A O 1
ATOM 590 N N . ILE A 1 78 ? 4.157 8.470 -2.994 1.00 83.44 78 ILE A N 1
ATOM 591 C CA . ILE A 1 78 ? 4.653 8.638 -4.364 1.00 83.44 78 ILE A CA 1
ATOM 592 C C . ILE A 1 78 ? 5.777 9.674 -4.396 1.00 83.44 78 ILE A C 1
ATOM 594 O O . ILE A 1 78 ? 6.810 9.414 -5.007 1.00 83.44 78 ILE A O 1
ATOM 598 N N . LEU A 1 79 ? 5.609 10.814 -3.720 1.00 85.38 79 LEU A N 1
ATOM 599 C CA . LEU A 1 79 ? 6.648 11.842 -3.633 1.00 85.38 79 LEU A CA 1
ATOM 600 C C . LEU A 1 79 ? 7.912 11.312 -2.944 1.00 85.38 79 LEU A C 1
ATOM 602 O O . LEU A 1 79 ? 9.019 11.527 -3.439 1.00 85.38 79 LEU A O 1
ATOM 606 N N . PHE A 1 80 ? 7.749 10.575 -1.844 1.00 87.12 80 PHE A N 1
ATOM 607 C CA . PHE A 1 80 ? 8.861 9.974 -1.114 1.00 87.12 80 PHE A CA 1
ATOM 608 C C . PHE A 1 80 ? 9.605 8.942 -1.972 1.00 87.12 80 PHE A C 1
ATOM 610 O O . PHE A 1 80 ? 10.800 9.099 -2.218 1.00 87.12 80 PHE A O 1
ATOM 617 N N . THR A 1 81 ? 8.901 7.957 -2.538 1.00 83.88 81 THR A N 1
ATOM 618 C CA . THR A 1 81 ? 9.508 6.940 -3.410 1.00 83.88 81 THR A CA 1
ATOM 619 C C . THR A 1 81 ? 10.151 7.558 -4.657 1.00 83.88 81 THR A C 1
ATOM 621 O O . THR A 1 81 ? 11.220 7.116 -5.076 1.00 83.88 81 THR A O 1
ATOM 624 N N . ALA A 1 82 ? 9.555 8.602 -5.245 1.00 86.88 82 ALA A N 1
ATOM 625 C CA . ALA A 1 82 ? 10.154 9.312 -6.376 1.00 86.88 82 ALA A CA 1
ATOM 626 C C . ALA A 1 82 ? 11.488 9.970 -5.991 1.00 86.88 82 ALA A C 1
ATOM 628 O O . ALA A 1 82 ? 12.462 9.870 -6.741 1.00 86.88 82 ALA A O 1
ATOM 629 N N . SER A 1 83 ? 11.552 10.594 -4.811 1.00 88.88 83 SER A N 1
ATOM 630 C CA . SER A 1 83 ? 12.786 11.201 -4.307 1.00 88.88 83 SER A CA 1
ATOM 631 C C . SER A 1 83 ? 13.885 10.161 -4.054 1.00 88.88 83 SER A C 1
ATOM 633 O O . SER A 1 83 ? 15.030 10.366 -4.463 1.00 88.88 83 SER A O 1
ATOM 635 N N . GLU A 1 84 ? 13.533 9.002 -3.487 1.00 88.12 84 GLU A N 1
ATOM 636 C CA . GLU A 1 84 ? 14.474 7.908 -3.233 1.00 88.12 84 GLU A CA 1
ATOM 637 C C . GLU A 1 84 ? 15.034 7.317 -4.532 1.00 88.12 84 GLU A C 1
ATOM 639 O O . GLU A 1 84 ? 16.247 7.144 -4.669 1.00 88.12 84 GLU A O 1
ATOM 644 N N . VAL A 1 85 ? 14.176 7.038 -5.518 1.00 88.06 85 VAL A N 1
ATOM 645 C CA . VAL A 1 85 ? 14.596 6.482 -6.816 1.00 88.06 85 VAL A CA 1
ATOM 646 C C . VAL A 1 85 ? 15.455 7.479 -7.595 1.00 88.06 85 VAL A C 1
ATOM 648 O O . VAL A 1 85 ? 16.444 7.079 -8.218 1.00 88.06 85 VAL A O 1
ATOM 651 N N . GLY A 1 86 ? 15.126 8.772 -7.533 1.00 85.50 86 GLY A N 1
ATOM 652 C CA . GLY A 1 86 ? 15.916 9.836 -8.151 1.00 85.50 86 GLY A CA 1
ATOM 653 C C . GLY A 1 86 ? 17.330 9.903 -7.579 1.00 85.50 86 GLY A C 1
ATOM 654 O O . GLY A 1 86 ? 18.306 9.852 -8.332 1.00 85.50 86 GLY A O 1
ATOM 655 N N . LEU A 1 87 ? 17.454 9.912 -6.249 1.00 88.56 87 LEU A N 1
ATOM 656 C CA . LEU A 1 87 ? 18.753 9.901 -5.578 1.00 88.56 87 LEU A CA 1
ATOM 657 C C . LEU A 1 87 ? 19.550 8.631 -5.906 1.00 88.56 87 LEU A C 1
ATOM 659 O O . LEU A 1 87 ? 20.744 8.701 -6.201 1.00 88.56 87 LEU A O 1
ATOM 663 N N . ARG A 1 88 ? 18.887 7.469 -5.919 1.00 86.56 88 ARG A N 1
ATOM 664 C CA . ARG A 1 88 ? 19.514 6.181 -6.244 1.00 86.56 88 ARG A CA 1
ATOM 665 C C . ARG A 1 88 ? 20.047 6.152 -7.678 1.00 86.56 88 ARG A C 1
ATOM 667 O O . ARG A 1 88 ? 21.154 5.672 -7.911 1.00 86.56 88 ARG A O 1
ATOM 674 N N . THR A 1 89 ? 19.292 6.704 -8.626 1.00 83.94 89 THR A N 1
ATOM 675 C CA . THR A 1 89 ? 19.686 6.790 -10.042 1.00 83.94 89 THR A CA 1
ATOM 676 C C . THR A 1 89 ? 20.848 7.759 -10.237 1.00 83.94 89 THR A C 1
ATOM 678 O O . THR A 1 89 ? 21.805 7.442 -10.946 1.00 83.94 89 THR A O 1
ATOM 681 N N . PHE A 1 90 ? 20.808 8.910 -9.564 1.00 84.94 90 PHE A N 1
ATOM 682 C CA . PHE A 1 90 ? 21.893 9.887 -9.583 1.00 84.94 90 PHE A CA 1
ATOM 683 C C . PHE A 1 90 ? 23.196 9.292 -9.034 1.00 84.94 90 PHE A C 1
ATOM 685 O O . PHE A 1 90 ? 24.234 9.368 -9.689 1.00 84.94 90 PHE A O 1
ATOM 692 N N . PHE A 1 91 ? 23.135 8.621 -7.881 1.00 84.25 91 PHE A N 1
ATOM 693 C CA . PHE A 1 91 ? 24.308 8.002 -7.268 1.00 84.25 91 PHE A CA 1
ATOM 694 C C . PHE A 1 91 ? 24.873 6.851 -8.112 1.00 84.25 91 PHE A C 1
ATOM 696 O O . PHE A 1 91 ? 26.084 6.772 -8.308 1.00 84.25 91 PHE A O 1
ATOM 703 N N . CYS A 1 92 ? 24.018 5.992 -8.681 1.00 77.44 92 CYS A N 1
ATOM 704 C CA . CYS A 1 92 ? 24.457 4.947 -9.613 1.00 77.44 92 CYS A CA 1
ATOM 705 C C . CYS A 1 92 ? 25.114 5.530 -10.873 1.00 77.44 92 CYS A C 1
ATOM 707 O O . CYS A 1 92 ? 26.131 5.005 -11.326 1.00 77.44 92 CYS A O 1
ATOM 709 N N . THR A 1 93 ? 24.572 6.622 -11.417 1.00 80.12 93 THR A N 1
ATOM 710 C CA . THR A 1 93 ? 25.145 7.312 -12.584 1.00 80.12 93 THR A CA 1
ATOM 711 C C . THR A 1 93 ? 26.514 7.892 -12.245 1.00 80.12 93 THR A C 1
ATOM 713 O O . THR A 1 93 ? 27.485 7.633 -12.948 1.00 80.12 93 THR A O 1
ATOM 716 N N . PHE A 1 94 ? 26.622 8.603 -11.122 1.00 82.94 94 PHE A N 1
ATOM 717 C CA . PHE A 1 94 ? 27.878 9.174 -10.648 1.00 82.94 94 PHE A CA 1
ATOM 718 C C . PHE A 1 94 ? 28.937 8.097 -10.379 1.00 82.94 94 PHE A C 1
ATOM 720 O O . PHE A 1 94 ? 30.066 8.216 -10.845 1.00 82.94 94 PHE A O 1
ATOM 727 N N . SER A 1 95 ? 28.562 7.005 -9.705 1.00 81.75 95 SER A N 1
ATOM 728 C CA . SER A 1 95 ? 29.448 5.863 -9.461 1.00 81.75 95 SER A CA 1
ATOM 729 C C . SER A 1 95 ? 29.918 5.207 -10.762 1.00 81.75 95 SER A C 1
ATOM 731 O O . SER A 1 95 ? 31.098 4.887 -10.874 1.00 81.75 95 SER A O 1
ATOM 733 N N . SER A 1 96 ? 29.039 5.065 -11.759 1.00 77.44 96 SER A N 1
ATOM 734 C CA . SER A 1 96 ? 29.391 4.506 -13.073 1.00 77.44 96 SER A CA 1
ATOM 735 C C . SER A 1 96 ? 30.346 5.414 -13.851 1.00 77.44 96 SER A C 1
ATOM 737 O O . SER A 1 96 ? 31.262 4.917 -14.496 1.00 77.44 96 SER A O 1
ATOM 739 N N . VAL A 1 97 ? 30.184 6.737 -13.755 1.00 77.94 97 VAL A N 1
ATOM 740 C CA . VAL A 1 97 ? 31.108 7.716 -14.356 1.00 77.94 97 VAL A CA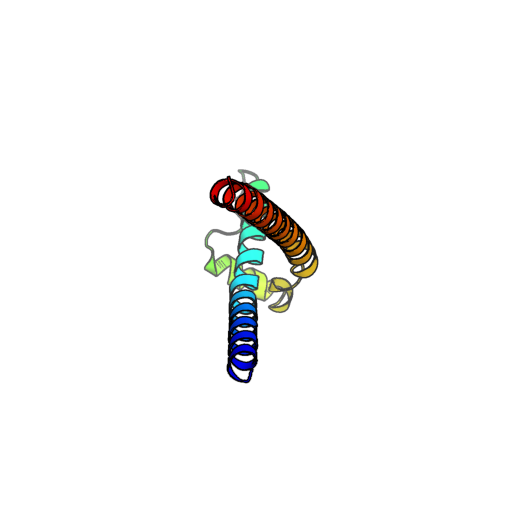 1
ATOM 741 C C . VAL A 1 97 ? 32.474 7.671 -13.669 1.00 77.94 97 VAL A C 1
ATOM 743 O O . VAL A 1 97 ? 33.497 7.601 -14.344 1.00 77.94 97 VAL A O 1
ATOM 746 N N . LEU A 1 98 ? 32.505 7.629 -12.335 1.00 75.56 98 LEU A N 1
ATOM 747 C CA . LEU A 1 98 ? 33.744 7.534 -11.557 1.00 75.56 98 LEU A CA 1
ATOM 748 C C . LEU A 1 98 ? 34.495 6.218 -11.799 1.00 75.56 98 LEU A C 1
ATOM 750 O O . LEU A 1 98 ? 35.718 6.225 -11.927 1.00 75.56 98 LEU A O 1
ATOM 754 N N . LEU A 1 99 ? 33.780 5.090 -11.895 1.00 73.38 99 LEU A N 1
ATOM 755 C CA . LEU A 1 99 ? 34.378 3.805 -12.269 1.00 73.38 99 LEU A CA 1
ATOM 756 C C . LEU A 1 99 ? 34.799 3.767 -13.743 1.00 73.38 99 LEU A C 1
ATOM 758 O O . LEU A 1 99 ? 35.845 3.201 -14.044 1.00 73.38 99 LEU A O 1
ATOM 762 N N . GLY A 1 100 ? 34.037 4.384 -14.648 1.00 64.81 100 GLY A N 1
ATOM 763 C CA . GLY A 1 100 ? 34.383 4.487 -16.068 1.00 64.81 100 GLY A CA 1
ATOM 764 C C . GLY A 1 100 ? 35.649 5.312 -16.307 1.00 64.81 100 GLY A C 1
ATOM 765 O O . GLY A 1 100 ? 36.492 4.927 -17.112 1.00 64.81 100 GLY A O 1
ATOM 766 N N . MET A 1 101 ? 35.850 6.385 -15.537 1.00 58.38 101 MET A N 1
ATOM 767 C CA . MET A 1 101 ? 37.098 7.160 -15.535 1.00 58.38 101 MET A CA 1
ATOM 768 C C . MET A 1 101 ? 38.290 6.380 -14.955 1.00 58.38 101 MET A C 1
ATOM 770 O O . MET A 1 101 ? 39.427 6.694 -15.287 1.00 58.38 101 MET A O 1
ATOM 774 N N . ARG A 1 102 ? 38.050 5.348 -14.131 1.00 53.91 102 ARG A N 1
ATOM 775 C CA . ARG A 1 102 ? 39.092 4.496 -13.530 1.00 53.91 102 ARG A CA 1
ATOM 776 C C . ARG A 1 102 ? 39.539 3.323 -14.416 1.00 53.91 102 ARG A C 1
ATOM 778 O O . ARG A 1 102 ? 40.467 2.625 -14.039 1.00 53.91 102 ARG A O 1
ATOM 785 N N . ILE A 1 103 ? 38.887 3.090 -15.560 1.00 53.66 103 ILE A N 1
ATOM 786 C CA . ILE A 1 103 ? 39.298 2.081 -16.562 1.00 53.66 103 ILE A CA 1
ATOM 787 C C . ILE A 1 103 ? 40.011 2.722 -17.771 1.00 53.66 103 ILE A C 1
ATOM 789 O O . ILE A 1 103 ? 40.627 2.022 -18.568 1.00 53.66 103 ILE A O 1
ATOM 793 N N . ILE A 1 104 ? 39.960 4.052 -17.900 1.00 54.44 104 ILE A N 1
ATOM 794 C CA . ILE A 1 104 ? 40.572 4.801 -19.014 1.00 54.44 104 ILE A CA 1
ATOM 795 C C . ILE A 1 104 ? 41.938 5.421 -18.630 1.00 54.44 104 ILE A C 1
ATOM 797 O O . ILE A 1 104 ? 42.646 5.908 -19.509 1.00 54.44 104 ILE A O 1
ATOM 801 N N . PHE A 1 105 ? 42.341 5.350 -17.356 1.00 46.81 105 PHE A N 1
ATOM 802 C CA . PHE A 1 105 ? 43.686 5.695 -16.873 1.00 46.81 105 PHE A CA 1
ATOM 803 C C . PHE A 1 105 ? 44.419 4.468 -16.337 1.00 46.81 105 PHE A C 1
ATOM 805 O O . PHE A 1 105 ? 43.755 3.647 -15.664 1.00 46.81 105 PHE A O 1
#

Secondary structure (DSSP, 8-state):
-HHHHHHHHHHHHHHHHHHHHHHHHHHHHHHHHHHHHT--TTS--S-SSHHHHHHHHHHHT-GGGGTTTHHHHHHHHHHHHHHHHHHHHHHHHHHHHHHHHTT--

InterPro domains:
  IPR018108 Mitochondrial carrier protein, transmembrane region [PF00153] (7-87)
  IPR018108 Mitochondrial carrier protein, transmembrane region [PS50920] (2-94)
  IPR023395 Mitochondrial carrier protein domain superfamily [G3DSA:1.50.40.10] (2-100)
  IPR023395 Mitochondrial carrier protein domain superfamily [SSF103506] (4-95)
  IPR050391 Mitochondrial Metabolite Transporter [PTHR45618] (7-85)

Organism: Hymenolepis diminuta (NCBI:txid6216)

pLDDT: mean 74.07, std 11.5, range [46.81, 93.12]